Protein AF-V5GFN3-F1 (afdb_monomer_lite)

Radius of gyration: 16.75 Å; chains: 1; bounding box: 35×50×42 Å

pLDDT: mean 78.91, std 22.47, range [35.97, 98.25]

Foldseek 3Di:
DDDDDDDPDPPDPDDDFDDDDDDDPDPDPLGQDPDADDLVVLLVLLVVQLVVVVVDPDPPDDRDPSLVVLQSLLQDLVSVLSNVVSLVPRQDPPRPCSVVSVCVSPVSGPDHDPVSVVVSCVVVVVD

Sequence (127 aa):
DTYVPQAPTNHNIISSVIQQPVSPDSTQYSFRVSKAPDPSYVDRLVLDTLDVIATLVDNEQEPPSSMVLLHNIADYEEGWIQVVNSLISVIPLQDPLGPSVITLLLDDCPLPSKESVIKVVDMLNLS

Organism: Anoplophora glabripennis (NCBI:txid217634)

Structure (mmCIF, N/CA/C/O backbone):
data_AF-V5GFN3-F1
#
_entry.id   AF-V5GFN3-F1
#
loop_
_atom_site.group_PDB
_atom_site.id
_atom_site.type_symbol
_atom_site.label_atom_id
_atom_site.label_alt_id
_atom_site.label_comp_id
_atom_site.label_asym_id
_atom_site.label_entity_id
_atom_site.label_seq_id
_atom_site.pdbx_PDB_ins_code
_atom_site.Cartn_x
_atom_site.Cartn_y
_atom_site.Cartn_z
_atom_site.occupancy
_atom_site.B_iso_or_equiv
_atom_site.auth_seq_id
_atom_site.auth_comp_id
_atom_site.auth_asym_id
_atom_site.auth_atom_id
_atom_site.pdbx_PDB_model_num
ATOM 1 N N . ASP A 1 1 ? 10.698 36.316 -25.640 1.00 38.50 1 ASP A N 1
ATOM 2 C CA . ASP A 1 1 ? 9.785 35.172 -25.816 1.00 38.50 1 ASP A CA 1
ATOM 3 C C . ASP A 1 1 ? 9.696 34.370 -24.532 1.00 38.50 1 ASP A C 1
ATOM 5 O O . ASP A 1 1 ? 10.637 33.669 -24.184 1.00 38.50 1 ASP A O 1
ATOM 9 N N . THR A 1 2 ? 8.614 34.545 -23.774 1.00 40.97 2 THR A N 1
ATOM 10 C CA . THR A 1 2 ? 8.383 33.807 -22.525 1.00 40.97 2 THR A CA 1
ATOM 11 C C . THR A 1 2 ? 7.567 32.563 -22.851 1.00 40.97 2 THR A C 1
ATOM 13 O O . THR A 1 2 ? 6.423 32.671 -23.288 1.00 40.97 2 THR A O 1
ATOM 16 N N . TYR A 1 3 ? 8.169 31.388 -22.675 1.00 44.59 3 TYR A N 1
ATOM 17 C CA . TYR A 1 3 ? 7.500 30.101 -22.837 1.00 44.59 3 TYR A CA 1
ATOM 18 C C . TYR A 1 3 ? 6.454 29.922 -21.727 1.00 44.59 3 TYR A C 1
ATOM 20 O O . TYR A 1 3 ? 6.795 29.912 -20.547 1.00 44.59 3 TYR A O 1
ATOM 28 N N . VAL A 1 4 ? 5.181 29.804 -22.109 1.00 49.12 4 VAL A N 1
ATOM 29 C CA . VAL A 1 4 ? 4.076 29.449 -21.208 1.00 49.12 4 VAL A CA 1
ATOM 30 C C . VAL A 1 4 ? 3.810 27.954 -21.397 1.00 49.12 4 VAL A C 1
ATOM 32 O O . VAL A 1 4 ? 3.367 27.573 -22.483 1.00 49.12 4 VAL A O 1
ATOM 35 N N . PRO A 1 5 ? 4.068 27.086 -20.402 1.00 44.31 5 PRO A N 1
ATOM 36 C CA . PRO A 1 5 ? 3.736 25.674 -20.524 1.00 44.31 5 PRO A CA 1
ATOM 37 C C . PRO A 1 5 ? 2.212 25.515 -20.573 1.00 44.31 5 PRO A C 1
ATOM 39 O O . PRO A 1 5 ? 1.506 25.902 -19.642 1.00 44.31 5 PRO A O 1
ATOM 42 N N . GLN A 1 6 ? 1.693 24.963 -21.668 1.00 40.03 6 GLN A N 1
ATOM 43 C CA . GLN A 1 6 ? 0.290 24.567 -21.754 1.00 40.03 6 GLN A CA 1
ATOM 44 C C . GLN A 1 6 ? 0.088 23.266 -20.971 1.00 40.03 6 GLN A C 1
ATOM 46 O O . GLN A 1 6 ? 0.754 22.266 -21.234 1.00 40.03 6 GLN A O 1
ATOM 51 N N . ALA A 1 7 ? -0.830 23.286 -20.003 1.00 40.28 7 ALA A N 1
ATOM 52 C CA . ALA A 1 7 ? -1.218 22.100 -19.250 1.00 40.28 7 ALA A CA 1
ATOM 53 C C . ALA A 1 7 ? -1.958 21.095 -20.160 1.00 40.28 7 ALA A C 1
ATOM 55 O O . ALA A 1 7 ? -2.805 21.516 -20.957 1.00 40.28 7 ALA A O 1
ATOM 56 N N . PRO A 1 8 ? -1.699 19.780 -20.038 1.00 38.44 8 PRO A N 1
ATOM 57 C CA . PRO A 1 8 ? -2.486 18.771 -20.729 1.00 38.44 8 PRO A CA 1
ATOM 58 C C . PRO A 1 8 ? -3.913 18.758 -20.168 1.00 38.44 8 PRO A C 1
ATOM 60 O O . PRO A 1 8 ? -4.160 18.519 -18.986 1.00 38.44 8 PRO A O 1
ATOM 63 N N . THR A 1 9 ? -4.863 19.049 -21.047 1.00 44.59 9 THR A N 1
ATOM 64 C CA . THR A 1 9 ? -6.305 19.069 -20.812 1.00 44.59 9 THR A CA 1
ATOM 65 C C . THR A 1 9 ? -6.845 17.645 -20.701 1.00 44.59 9 THR A C 1
ATOM 67 O O . THR A 1 9 ? -7.412 17.106 -21.644 1.00 44.59 9 THR A O 1
ATOM 70 N N . ASN A 1 10 ? -6.724 17.036 -19.522 1.00 38.47 10 ASN A N 1
ATOM 71 C CA . ASN A 1 10 ? -7.581 15.911 -19.154 1.00 38.47 10 ASN A CA 1
ATOM 72 C C . ASN A 1 10 ? -8.778 16.441 -18.360 1.00 38.47 10 ASN A C 1
ATOM 74 O O . ASN A 1 10 ? -8.746 16.608 -17.140 1.00 38.47 10 ASN A O 1
ATOM 78 N N . HIS A 1 11 ? -9.846 16.745 -19.100 1.00 44.38 11 HIS A N 1
ATOM 79 C CA . HIS A 1 11 ? -11.178 17.002 -18.567 1.00 44.38 11 HIS A CA 1
ATOM 80 C C . HIS A 1 11 ? -11.650 15.769 -17.793 1.00 44.38 11 HIS A C 1
ATOM 82 O O . HIS A 1 11 ? -12.114 14.832 -18.422 1.00 44.38 11 HIS A O 1
ATOM 88 N N . ASN A 1 12 ? -11.460 15.755 -16.467 1.00 40.19 12 ASN A N 1
ATOM 89 C CA . ASN A 1 12 ? -12.275 15.025 -15.474 1.00 40.19 12 ASN A CA 1
ATOM 90 C C . ASN A 1 12 ? -11.820 15.249 -14.010 1.00 40.19 12 ASN A C 1
ATOM 92 O O . ASN A 1 12 ? -12.486 14.780 -13.095 1.00 40.19 12 ASN A O 1
ATOM 96 N N . ILE A 1 13 ? -10.735 15.995 -13.751 1.00 46.50 13 ILE A N 1
ATOM 97 C CA . ILE A 1 13 ? -10.154 16.161 -12.404 1.00 46.50 13 ILE A CA 1
ATOM 98 C C . ILE A 1 13 ? -10.038 17.661 -12.062 1.00 46.50 13 ILE A C 1
ATOM 100 O O . ILE A 1 13 ? -8.951 18.220 -12.133 1.00 46.50 13 ILE A O 1
ATOM 104 N N . ILE A 1 14 ? -11.127 18.385 -11.768 1.00 43.66 14 ILE A N 1
ATOM 105 C CA . ILE A 1 14 ? -11.004 19.801 -11.320 1.00 43.66 14 ILE A CA 1
ATOM 106 C C . ILE A 1 14 ? -11.806 20.116 -10.044 1.00 43.66 14 ILE A C 1
ATOM 108 O O . ILE A 1 14 ? -11.615 21.161 -9.433 1.00 43.66 14 ILE A O 1
ATOM 112 N N . SER A 1 15 ? -12.650 19.221 -9.532 1.00 39.34 15 SER A N 1
ATOM 113 C CA . SER A 1 15 ? -13.625 19.647 -8.516 1.00 39.34 15 SER A CA 1
ATOM 114 C C . SER A 1 15 ? -13.135 19.743 -7.058 1.00 39.34 15 SER A C 1
ATOM 116 O O . SER A 1 15 ? -13.954 20.083 -6.210 1.00 39.34 15 SER A O 1
ATOM 118 N N . SER A 1 16 ? -11.858 19.508 -6.715 1.00 40.75 16 SER A N 1
ATOM 119 C CA . SER A 1 16 ? -11.414 19.642 -5.305 1.00 40.75 16 SER A CA 1
ATOM 120 C C . SER A 1 16 ? -9.950 20.044 -5.064 1.00 40.75 16 SER A C 1
ATOM 122 O O . SER A 1 16 ? -9.405 19.753 -4.003 1.00 40.75 16 SER A O 1
ATOM 124 N N . VAL A 1 17 ? -9.294 20.722 -6.009 1.00 44.41 17 VAL A N 1
ATOM 125 C CA . VAL A 1 17 ? -7.902 21.183 -5.842 1.00 44.41 17 VAL A CA 1
ATOM 126 C C . VAL A 1 17 ? -7.891 22.588 -5.231 1.00 44.41 17 VAL A C 1
ATOM 1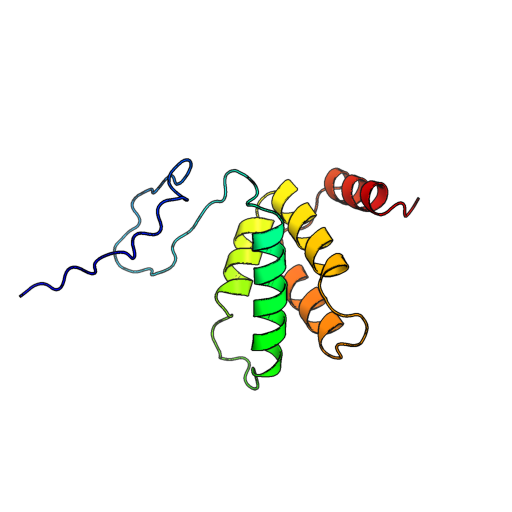28 O O . VAL A 1 17 ? -8.275 23.548 -5.894 1.00 44.41 17 VAL A O 1
ATOM 131 N N . ILE A 1 18 ? -7.439 22.735 -3.982 1.00 43.59 18 ILE A N 1
ATOM 132 C CA . ILE A 1 18 ? -7.150 24.054 -3.396 1.00 43.59 18 ILE A CA 1
ATOM 133 C C . ILE A 1 18 ? -5.653 24.331 -3.568 1.00 43.59 18 ILE A C 1
ATOM 135 O O . ILE A 1 18 ? -4.827 23.785 -2.843 1.00 43.59 18 ILE A O 1
ATOM 139 N N . GLN A 1 19 ? -5.304 25.176 -4.541 1.00 39.56 19 GLN A N 1
ATOM 140 C CA . GLN A 1 19 ? -3.958 25.739 -4.688 1.00 39.56 19 GLN A CA 1
ATOM 141 C C . GLN A 1 19 ? -3.813 26.949 -3.757 1.00 39.56 19 GLN A C 1
ATOM 143 O O . GLN A 1 19 ? -4.534 27.935 -3.907 1.00 39.56 19 GLN A O 1
ATOM 148 N N . GLN A 1 20 ? -2.878 26.896 -2.809 1.00 38.97 20 GLN A N 1
ATOM 149 C CA . GLN A 1 20 ? -2.370 28.094 -2.131 1.00 38.97 20 GLN A CA 1
ATOM 150 C C . GLN A 1 20 ? -1.017 28.494 -2.743 1.00 38.97 20 GLN A C 1
ATOM 152 O O . GLN A 1 20 ? -0.262 27.612 -3.154 1.00 38.97 20 GLN A O 1
ATOM 157 N N . PRO A 1 21 ? -0.697 29.799 -2.840 1.00 35.97 21 PRO A N 1
ATOM 158 C CA . PRO A 1 21 ? 0.532 30.252 -3.482 1.00 35.97 21 PRO A CA 1
ATOM 159 C C . PRO A 1 21 ? 1.742 29.984 -2.577 1.00 35.97 21 PRO A C 1
ATOM 161 O O . PRO A 1 21 ? 1.793 30.476 -1.451 1.00 35.97 21 PRO A O 1
ATOM 164 N N . VAL A 1 22 ? 2.726 29.235 -3.080 1.00 47.38 22 VAL A N 1
ATOM 165 C CA . VAL A 1 22 ? 4.035 29.043 -2.436 1.00 47.38 22 VAL A CA 1
ATOM 166 C C . VAL A 1 22 ? 5.137 29.748 -3.232 1.00 47.38 22 VAL A C 1
ATOM 168 O O . VAL A 1 22 ? 5.071 29.853 -4.455 1.00 47.38 22 VAL A O 1
ATOM 171 N N . SER A 1 23 ? 6.102 30.293 -2.491 1.00 45.09 23 SER A N 1
ATOM 172 C CA . SER A 1 23 ? 7.265 31.079 -2.925 1.00 45.09 23 SER A CA 1
ATOM 173 C C . SER A 1 23 ? 8.079 30.444 -4.072 1.00 45.09 23 SER A C 1
ATOM 175 O O . SER A 1 23 ? 8.060 29.227 -4.231 1.00 45.09 23 SER A O 1
ATOM 177 N N . PRO A 1 24 ? 8.841 31.242 -4.851 1.00 47.94 24 PRO A N 1
ATOM 178 C CA . PRO A 1 24 ? 9.349 30.844 -6.171 1.00 47.94 24 PRO A CA 1
ATOM 179 C C . PRO A 1 24 ? 10.524 29.845 -6.203 1.00 47.94 24 PRO A C 1
ATOM 181 O O . PRO A 1 24 ? 11.093 29.675 -7.274 1.00 47.94 24 PRO A O 1
ATOM 184 N N . ASP A 1 25 ? 10.898 29.188 -5.099 1.00 41.59 25 ASP A N 1
ATOM 185 C CA . ASP A 1 25 ? 12.152 28.407 -5.040 1.00 41.59 25 ASP A CA 1
ATOM 186 C C . ASP A 1 25 ? 12.016 27.004 -4.421 1.00 41.59 25 ASP A C 1
ATOM 188 O O . ASP A 1 25 ? 12.921 26.475 -3.780 1.00 41.59 25 ASP A O 1
ATOM 192 N N . SER A 1 26 ? 10.854 26.368 -4.571 1.00 36.38 26 SER A N 1
ATOM 193 C CA . SER A 1 26 ? 10.676 24.967 -4.172 1.00 36.38 26 SER A CA 1
ATOM 194 C C . SER A 1 26 ? 9.678 24.289 -5.101 1.00 36.38 26 SER A C 1
ATOM 196 O O . SER A 1 26 ? 8.482 24.554 -5.039 1.00 36.38 26 SER A O 1
ATOM 198 N N . THR A 1 27 ? 10.147 23.374 -5.948 1.00 37.03 27 THR A N 1
ATOM 199 C CA . THR A 1 27 ? 9.315 22.556 -6.856 1.00 37.03 27 THR A CA 1
ATOM 200 C C . THR A 1 27 ? 8.438 21.530 -6.115 1.00 37.03 27 THR A C 1
ATOM 202 O O . THR A 1 27 ? 7.869 20.627 -6.723 1.00 37.03 27 THR A O 1
ATOM 205 N N . GLN A 1 28 ? 8.305 21.652 -4.793 1.00 36.41 28 GLN A N 1
ATOM 206 C CA . GLN A 1 28 ? 7.530 20.749 -3.960 1.00 36.41 28 GLN A CA 1
ATOM 207 C C . GLN A 1 28 ? 6.086 21.253 -3.890 1.00 36.41 28 GLN A C 1
ATOM 209 O O . GLN A 1 28 ? 5.686 22.006 -3.000 1.00 36.41 28 GLN A O 1
ATOM 214 N N . TYR A 1 29 ? 5.291 20.859 -4.881 1.00 40.75 29 TYR A N 1
ATOM 215 C CA . TYR A 1 29 ? 3.846 21.010 -4.811 1.00 40.75 29 TYR A CA 1
ATOM 216 C C . TYR A 1 29 ? 3.333 20.148 -3.649 1.00 40.75 29 TYR A C 1
ATOM 218 O O . TYR A 1 29 ? 3.206 18.932 -3.773 1.00 40.75 29 TYR A O 1
ATOM 226 N N . SER A 1 30 ? 3.058 20.767 -2.500 1.00 44.06 30 SER A N 1
ATOM 227 C CA . SER A 1 30 ? 2.365 20.093 -1.400 1.00 44.06 30 SER A CA 1
ATOM 228 C C . SER A 1 30 ? 0.894 19.924 -1.784 1.00 44.06 30 SER A C 1
ATOM 230 O O . SER A 1 30 ? 0.042 20.781 -1.551 1.00 44.06 30 SER A O 1
ATOM 232 N N . PHE A 1 31 ? 0.589 18.815 -2.449 1.00 53.84 31 PHE A N 1
ATOM 233 C CA . PHE A 1 31 ? -0.781 18.435 -2.761 1.00 53.84 31 PHE A CA 1
ATOM 234 C C . PHE A 1 31 ? -1.414 17.827 -1.512 1.00 53.84 31 PHE A C 1
ATOM 236 O O . PHE A 1 31 ? -1.282 16.636 -1.254 1.00 53.84 31 PHE A O 1
ATOM 243 N N . ARG A 1 32 ? -2.120 18.637 -0.718 1.00 55.47 32 ARG A N 1
ATOM 244 C CA . ARG A 1 32 ? -2.923 18.097 0.384 1.00 55.47 32 ARG A CA 1
ATOM 245 C C . ARG A 1 32 ? -4.199 17.473 -0.164 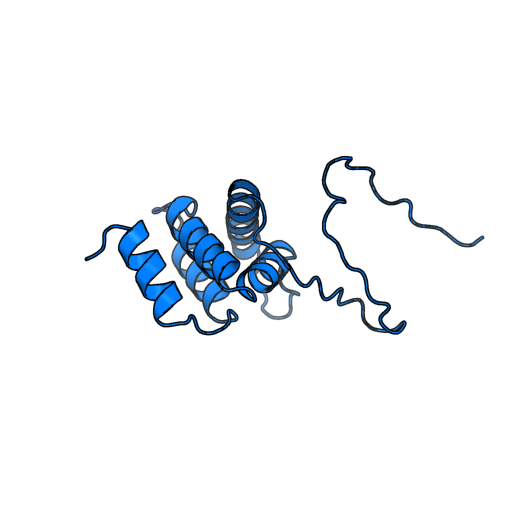1.00 55.47 32 ARG A C 1
ATOM 247 O O . ARG A 1 32 ? -5.135 18.175 -0.551 1.00 55.47 32 ARG A O 1
ATOM 254 N N . VAL A 1 33 ? -4.237 16.147 -0.187 1.00 59.47 33 VAL A N 1
ATOM 255 C CA . VAL A 1 33 ? -5.419 15.376 -0.568 1.00 59.47 33 VAL A CA 1
ATOM 256 C C . VAL A 1 33 ? -6.481 15.554 0.522 1.00 59.47 33 VAL A C 1
ATOM 258 O O . VAL A 1 33 ? -6.347 15.058 1.633 1.00 59.47 33 VAL A O 1
ATOM 261 N N . SER A 1 34 ? -7.543 16.310 0.229 1.00 61.97 34 SER A N 1
ATOM 262 C CA . SER A 1 34 ? -8.638 16.562 1.190 1.00 61.97 34 SER A CA 1
ATOM 263 C C . SER A 1 34 ? -9.688 15.442 1.217 1.00 61.97 34 SER A C 1
ATOM 265 O O . SER A 1 34 ? -10.603 15.463 2.037 1.00 61.97 34 SER A O 1
ATOM 267 N N . LYS A 1 35 ? -9.596 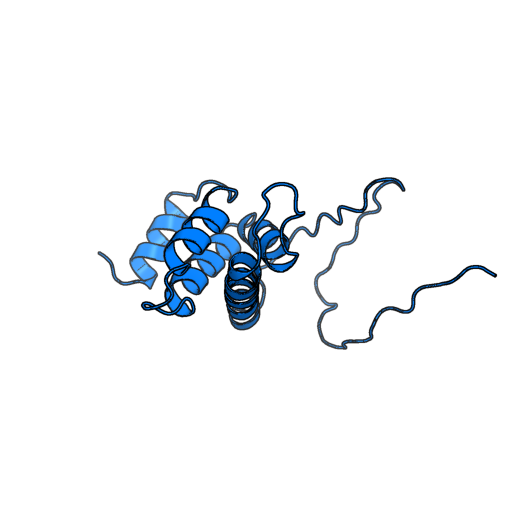14.502 0.269 1.00 72.50 35 LYS A N 1
ATOM 268 C CA . LYS A 1 35 ? -10.493 13.360 0.092 1.00 72.50 35 LYS A CA 1
ATOM 269 C C . LYS A 1 35 ? -9.748 12.252 -0.642 1.00 72.50 35 LYS A C 1
ATOM 271 O O . LYS A 1 35 ? -9.101 12.542 -1.645 1.00 72.50 35 LYS A O 1
ATOM 276 N N . ALA A 1 36 ? -9.890 11.014 -0.178 1.00 74.06 36 ALA A N 1
ATOM 277 C CA . ALA A 1 36 ? -9.240 9.869 -0.800 1.00 74.06 36 ALA A CA 1
ATOM 278 C C . ALA A 1 36 ? -9.616 9.747 -2.302 1.00 74.06 36 ALA A C 1
ATOM 280 O O . ALA A 1 36 ? -10.784 9.965 -2.658 1.00 74.06 36 ALA A O 1
ATOM 281 N N . PRO A 1 37 ? -8.634 9.495 -3.190 1.00 89.31 37 PRO A N 1
ATOM 282 C CA . PRO A 1 37 ? -8.850 9.399 -4.633 1.00 89.31 37 PRO A CA 1
ATOM 283 C C . PRO A 1 37 ? -9.573 8.097 -5.011 1.00 89.31 37 PRO A C 1
ATOM 285 O O . PRO A 1 37 ? -9.893 7.273 -4.159 1.00 89.31 37 PRO A O 1
ATOM 288 N N . ASP A 1 38 ? -9.831 7.890 -6.303 1.00 93.94 38 ASP A N 1
ATOM 289 C CA . ASP A 1 38 ? -10.417 6.634 -6.783 1.00 93.94 38 ASP A CA 1
ATOM 290 C C . ASP A 1 38 ? -9.527 5.416 -6.426 1.00 93.94 38 ASP A C 1
ATOM 292 O O . ASP A 1 38 ? -8.312 5.486 -6.630 1.00 93.94 38 ASP A O 1
ATOM 296 N N . PRO A 1 39 ? -10.082 4.299 -5.912 1.00 94.50 39 PRO A N 1
ATOM 297 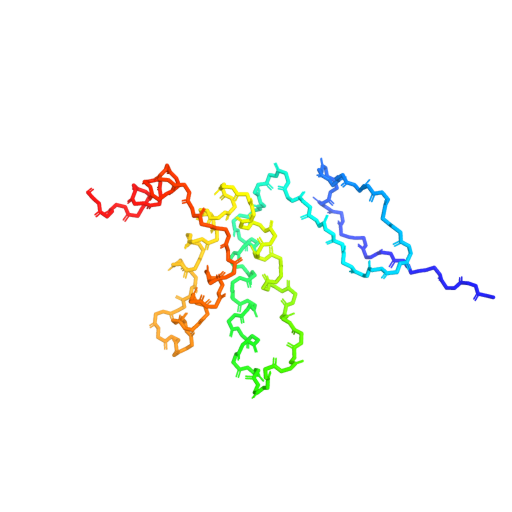C CA . PRO A 1 39 ? -9.314 3.095 -5.572 1.00 94.50 39 PRO A CA 1
ATOM 298 C C . PRO A 1 39 ? -8.431 2.570 -6.702 1.00 94.50 39 PRO A C 1
ATOM 300 O O . PRO A 1 39 ? -7.252 2.315 -6.472 1.00 94.50 39 PRO A O 1
ATOM 303 N N . SER A 1 40 ? -8.943 2.530 -7.935 1.00 96.56 40 SER A N 1
ATOM 304 C CA . SER A 1 40 ? -8.181 2.025 -9.083 1.00 96.56 40 SER A CA 1
ATOM 305 C C . SER A 1 40 ? -6.976 2.903 -9.432 1.00 96.56 40 SER A C 1
ATOM 307 O O . SER A 1 40 ? -5.999 2.441 -10.024 1.00 96.56 40 SER A O 1
ATOM 309 N N . TYR A 1 41 ? -7.022 4.183 -9.052 1.00 96.31 41 TYR A N 1
ATOM 310 C CA . TYR A 1 41 ? -5.886 5.078 -9.208 1.00 96.31 41 TYR A CA 1
ATOM 311 C C . TYR A 1 41 ? -4.768 4.732 -8.223 1.00 96.31 41 TYR A C 1
ATOM 313 O O . TYR A 1 41 ? -3.607 4.708 -8.621 1.00 96.31 41 TYR A O 1
ATOM 321 N N . VAL A 1 42 ? -5.109 4.427 -6.968 1.00 97.38 42 VAL A N 1
ATOM 322 C CA . VAL A 1 42 ? -4.130 4.010 -5.948 1.00 97.38 42 VAL A CA 1
ATOM 323 C C . VAL A 1 42 ? -3.504 2.671 -6.320 1.00 97.38 42 VAL A C 1
ATOM 325 O O . VAL A 1 42 ? -2.283 2.554 -6.291 1.00 97.38 42 VAL A O 1
ATOM 328 N N . ASP A 1 43 ? -4.317 1.728 -6.795 1.00 98.25 43 ASP A N 1
ATOM 329 C CA . ASP A 1 43 ? -3.870 0.442 -7.344 1.00 98.25 43 ASP A CA 1
ATOM 330 C C . ASP A 1 43 ? -2.810 0.609 -8.428 1.00 98.25 43 ASP A C 1
ATOM 332 O O . ASP A 1 43 ? -1.753 -0.023 -8.391 1.00 98.25 43 ASP A O 1
ATOM 336 N N . ARG A 1 44 ? -3.054 1.520 -9.373 1.00 98.00 44 ARG A N 1
ATOM 337 C CA . ARG A 1 44 ? -2.080 1.809 -10.422 1.00 98.00 44 ARG A CA 1
ATOM 338 C C . ARG A 1 44 ? -0.801 2.429 -9.868 1.00 98.00 44 ARG A C 1
ATOM 340 O O . ARG A 1 44 ? 0.270 2.054 -10.320 1.00 98.00 44 ARG A O 1
ATOM 347 N N . LEU A 1 45 ? -0.889 3.338 -8.896 1.00 97.56 45 LEU A N 1
ATOM 348 C CA . LEU A 1 45 ? 0.305 3.925 -8.283 1.00 97.56 45 LEU A CA 1
ATOM 349 C C . LEU A 1 45 ? 1.166 2.864 -7.586 1.00 97.56 45 LEU A C 1
ATOM 351 O O . LEU A 1 45 ? 2.383 2.909 -7.727 1.00 97.56 45 LEU A O 1
ATOM 355 N N . VAL A 1 46 ? 0.556 1.902 -6.884 1.00 97.25 46 VAL A N 1
ATOM 356 C CA . VAL A 1 46 ? 1.280 0.794 -6.234 1.00 97.25 46 VAL A CA 1
ATOM 357 C C . VAL A 1 46 ? 2.023 -0.055 -7.266 1.00 97.25 46 VAL A C 1
ATOM 359 O O . VAL A 1 46 ? 3.210 -0.329 -7.089 1.00 97.25 46 VAL A O 1
ATOM 362 N N . LEU A 1 47 ? 1.355 -0.432 -8.360 1.00 97.31 47 LEU A N 1
ATOM 363 C CA . LEU A 1 47 ? 1.977 -1.196 -9.447 1.00 97.31 47 LEU A CA 1
ATOM 364 C C . LEU A 1 47 ? 3.086 -0.397 -10.149 1.00 97.31 47 LEU A C 1
ATOM 366 O O . LEU A 1 47 ? 4.174 -0.923 -10.355 1.00 97.31 47 LEU A O 1
ATOM 370 N N . ASP A 1 48 ? 2.853 0.889 -10.427 1.00 95.69 48 ASP A N 1
ATOM 371 C CA . ASP A 1 48 ? 3.854 1.784 -11.018 1.00 95.69 48 ASP A CA 1
ATOM 372 C C . ASP A 1 48 ? 5.097 1.889 -10.106 1.00 95.69 48 ASP A C 1
ATOM 374 O O . ASP A 1 48 ? 6.230 1.935 -10.581 1.00 95.69 48 ASP A O 1
ATOM 378 N N . THR A 1 49 ? 4.915 1.941 -8.781 1.00 94.94 49 THR A N 1
ATOM 379 C CA . THR A 1 49 ? 6.027 1.924 -7.818 1.00 94.94 49 THR A CA 1
ATOM 380 C C . THR A 1 49 ? 6.776 0.586 -7.835 1.00 94.94 49 THR A C 1
ATOM 382 O O . THR A 1 49 ? 8.008 0.595 -7.849 1.00 94.94 49 THR A O 1
ATOM 385 N N . LEU A 1 50 ? 6.065 -0.545 -7.886 1.00 95.12 50 LEU A N 1
ATOM 386 C CA . LEU A 1 50 ? 6.662 -1.883 -7.964 1.00 95.12 50 LEU A CA 1
ATOM 387 C C . LEU A 1 50 ? 7.539 -2.059 -9.212 1.00 95.12 50 LEU A C 1
ATOM 389 O O . LEU A 1 50 ? 8.687 -2.493 -9.096 1.00 95.12 50 LEU A O 1
ATOM 393 N N . ASP A 1 51 ? 7.040 -1.634 -10.372 1.00 92.75 51 ASP A N 1
ATOM 394 C CA . ASP A 1 51 ? 7.761 -1.719 -11.645 1.00 92.75 51 ASP A CA 1
ATOM 395 C C . ASP A 1 51 ? 9.037 -0.864 -11.647 1.00 92.75 51 ASP A C 1
ATOM 397 O O . ASP A 1 51 ? 10.078 -1.284 -12.159 1.00 92.75 51 ASP A O 1
ATOM 401 N N . VAL A 1 52 ? 8.984 0.340 -11.068 1.00 89.81 52 VAL A N 1
ATOM 402 C CA . VAL A 1 52 ? 10.133 1.257 -11.071 1.00 89.81 52 VAL A CA 1
ATOM 403 C C . VAL A 1 52 ? 11.203 0.818 -10.079 1.00 89.81 52 VAL A C 1
ATOM 405 O O . VAL A 1 52 ? 12.383 0.841 -10.431 1.00 89.81 52 VAL A O 1
ATOM 408 N N . ILE A 1 53 ? 10.831 0.370 -8.876 1.00 84.56 53 ILE A N 1
ATOM 409 C CA . ILE A 1 53 ? 11.799 -0.064 -7.852 1.00 84.56 53 ILE A CA 1
ATOM 410 C C . ILE A 1 53 ? 12.665 -1.222 -8.352 1.00 84.56 53 ILE A C 1
ATOM 412 O O . ILE A 1 53 ? 13.854 -1.259 -8.047 1.00 84.56 53 ILE A O 1
ATOM 416 N N . ALA A 1 54 ? 12.128 -2.100 -9.204 1.00 76.75 54 ALA A N 1
ATOM 417 C CA . ALA A 1 54 ? 12.900 -3.162 -9.853 1.00 76.75 54 ALA A CA 1
ATOM 418 C C . ALA A 1 54 ? 14.101 -2.655 -10.675 1.00 76.75 54 ALA A C 1
ATOM 420 O O . ALA A 1 54 ? 15.020 -3.419 -10.975 1.00 76.75 54 ALA A O 1
ATOM 421 N N . THR A 1 55 ? 14.096 -1.376 -11.050 1.00 78.56 55 THR A N 1
ATOM 422 C CA . THR A 1 55 ? 15.124 -0.736 -11.878 1.00 78.56 55 THR A CA 1
ATOM 423 C C . THR A 1 55 ? 16.054 0.194 -11.095 1.00 78.56 55 THR A C 1
ATOM 425 O O . THR A 1 55 ? 17.062 0.646 -11.644 1.00 78.56 55 THR A O 1
ATOM 428 N N . LEU A 1 56 ? 15.757 0.465 -9.818 1.00 74.06 56 LEU A N 1
ATOM 429 C CA . LEU A 1 56 ? 16.559 1.346 -8.972 1.00 74.06 56 LEU A CA 1
ATOM 430 C C . LEU A 1 56 ? 17.762 0.573 -8.415 1.00 74.06 56 LEU A C 1
ATOM 432 O O . LEU A 1 56 ? 17.622 -0.336 -7.602 1.00 74.06 56 LEU A O 1
ATOM 436 N N . VAL A 1 57 ? 18.962 0.925 -8.883 1.00 66.06 57 VAL A N 1
ATOM 437 C CA . VAL A 1 57 ? 20.235 0.299 -8.469 1.00 66.06 57 VAL A CA 1
ATOM 438 C C . VAL A 1 57 ? 21.004 1.178 -7.469 1.00 66.06 57 VAL A C 1
ATOM 440 O O . VAL A 1 57 ? 21.896 0.685 -6.783 1.00 66.06 57 VAL A O 1
ATOM 443 N N . ASP A 1 58 ? 20.662 2.469 -7.374 1.00 71.38 58 ASP A N 1
ATOM 444 C CA . ASP A 1 58 ? 21.374 3.469 -6.571 1.00 71.38 58 ASP A CA 1
ATOM 445 C C . ASP A 1 58 ? 20.414 4.244 -5.654 1.00 71.38 58 ASP A C 1
ATOM 447 O O . ASP A 1 58 ? 19.324 4.632 -6.074 1.00 71.38 58 ASP A O 1
ATOM 451 N N . ASN A 1 59 ? 20.841 4.484 -4.413 1.00 66.44 59 ASN A N 1
ATOM 452 C CA . ASN A 1 59 ? 20.050 5.120 -3.356 1.00 66.44 59 ASN A CA 1
ATOM 453 C C . ASN A 1 59 ? 20.049 6.657 -3.443 1.00 66.44 59 ASN A C 1
ATOM 455 O O . ASN A 1 59 ? 19.309 7.302 -2.707 1.00 66.44 59 ASN A O 1
ATOM 459 N N . GLU A 1 60 ? 20.868 7.253 -4.314 1.00 72.69 60 G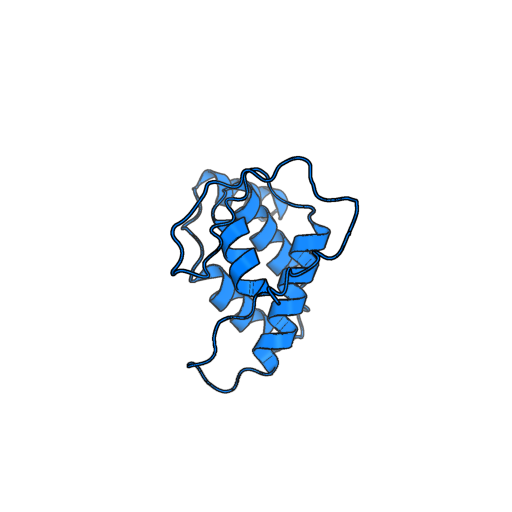LU A N 1
ATOM 460 C CA . GLU A 1 60 ? 20.895 8.711 -4.535 1.00 72.69 60 GLU A CA 1
ATOM 461 C C . GLU A 1 60 ? 19.832 9.184 -5.547 1.00 72.69 60 GLU A C 1
ATOM 463 O O . GLU A 1 60 ? 19.742 10.375 -5.852 1.00 72.69 60 GLU A O 1
ATOM 468 N N . GLN A 1 61 ? 19.031 8.267 -6.099 1.00 78.19 61 GLN A N 1
ATOM 469 C CA . GLN A 1 61 ? 17.956 8.612 -7.027 1.00 78.19 61 GLN A CA 1
ATOM 470 C C . GLN A 1 61 ? 16.745 9.181 -6.282 1.00 78.19 61 GLN A C 1
ATOM 472 O O . GLN A 1 61 ? 16.342 8.686 -5.232 1.00 78.19 61 GLN A O 1
ATOM 477 N N . GLU A 1 62 ? 16.148 10.225 -6.856 1.00 83.06 62 GLU A N 1
ATOM 478 C CA . GLU A 1 62 ? 14.898 10.800 -6.358 1.00 83.06 62 GLU A CA 1
ATOM 479 C C . GLU A 1 62 ? 13.777 9.743 -6.388 1.00 83.06 62 GLU A C 1
ATOM 481 O O . GLU A 1 62 ? 13.675 8.999 -7.374 1.00 83.06 62 GLU A O 1
ATOM 486 N N . PRO A 1 63 ? 12.935 9.645 -5.336 1.00 87.75 63 PRO A N 1
ATOM 487 C CA . PRO A 1 63 ? 11.845 8.677 -5.304 1.00 87.75 63 PRO A CA 1
ATOM 488 C C . PRO A 1 63 ? 10.918 8.827 -6.518 1.00 87.75 63 PRO A C 1
ATOM 490 O O . PRO A 1 63 ? 10.646 9.946 -6.971 1.00 87.75 63 PRO A O 1
ATOM 493 N N . PRO A 1 64 ? 10.374 7.715 -7.044 1.00 90.19 64 PRO A N 1
ATOM 494 C CA . PRO A 1 64 ? 9.461 7.780 -8.171 1.00 90.19 64 PRO A CA 1
ATOM 495 C C . PRO A 1 64 ? 8.215 8.588 -7.805 1.00 90.19 64 PRO A C 1
ATOM 497 O O . PRO A 1 64 ? 7.705 8.517 -6.687 1.00 90.19 64 PRO A O 1
ATOM 500 N N . SER A 1 65 ? 7.665 9.329 -8.771 1.00 92.69 65 SER A N 1
ATOM 501 C CA . SER A 1 65 ? 6.493 10.178 -8.522 1.00 92.69 65 SER A CA 1
ATOM 502 C C . SER A 1 65 ? 5.290 9.394 -7.988 1.00 92.69 65 SER A C 1
ATOM 504 O O . SER A 1 65 ? 4.493 9.948 -7.235 1.00 92.69 65 SER A O 1
ATOM 506 N N . SER A 1 66 ? 5.163 8.110 -8.345 1.00 95.06 66 SER A N 1
ATOM 507 C CA . SER A 1 66 ? 4.128 7.223 -7.805 1.00 95.06 66 SER A CA 1
ATOM 508 C C . SER A 1 66 ? 4.254 7.033 -6.293 1.00 95.06 66 SER A C 1
ATOM 510 O O . SER A 1 66 ? 3.254 7.164 -5.591 1.00 95.06 66 SER A O 1
ATOM 512 N N . MET A 1 67 ? 5.475 6.845 -5.785 1.00 93.81 67 MET A N 1
ATOM 513 C CA . MET A 1 67 ? 5.763 6.722 -4.352 1.00 93.81 67 MET A CA 1
ATOM 514 C C . MET A 1 67 ? 5.430 8.018 -3.608 1.00 93.81 67 MET A C 1
ATOM 516 O O . MET A 1 67 ? 4.679 7.992 -2.638 1.00 93.81 67 MET A O 1
ATOM 520 N N . VAL A 1 68 ? 5.882 9.165 -4.123 1.00 93.44 68 VAL A N 1
ATOM 521 C CA . VAL A 1 68 ? 5.584 10.478 -3.519 1.00 93.44 68 VAL A CA 1
ATOM 522 C C . VAL A 1 68 ? 4.073 10.734 -3.449 1.00 93.44 68 VAL A C 1
ATOM 524 O O . VAL A 1 68 ? 3.560 11.260 -2.462 1.00 93.44 68 VAL A O 1
ATOM 527 N N . LEU A 1 69 ? 3.325 10.358 -4.490 1.00 94.75 69 LEU A N 1
ATOM 528 C CA . LEU A 1 69 ? 1.868 10.497 -4.501 1.00 94.75 69 LEU A CA 1
ATOM 529 C C . LEU A 1 69 ? 1.183 9.550 -3.512 1.00 94.75 69 LEU A C 1
ATOM 531 O O . LEU A 1 69 ? 0.231 9.974 -2.860 1.00 94.75 69 LEU A O 1
ATOM 535 N N . LEU A 1 70 ? 1.654 8.308 -3.383 1.00 95.75 70 LEU A N 1
ATOM 536 C CA . LEU A 1 70 ? 1.146 7.357 -2.390 1.00 95.75 70 LEU A CA 1
ATOM 537 C C . LEU A 1 70 ? 1.341 7.882 -0.967 1.00 95.75 70 LEU A C 1
ATOM 539 O O . LEU A 1 70 ? 0.398 7.836 -0.181 1.00 95.75 70 LEU A O 1
ATOM 543 N N . HIS A 1 71 ? 2.502 8.464 -0.662 1.00 94.56 71 HIS A N 1
ATOM 544 C CA . HIS A 1 71 ? 2.756 9.098 0.635 1.00 94.56 71 HIS A CA 1
ATOM 545 C C . HIS A 1 71 ? 1.818 10.279 0.897 1.00 94.56 71 HIS A C 1
ATOM 547 O O . HIS A 1 71 ? 1.164 10.320 1.935 1.00 94.56 71 HIS A O 1
ATOM 553 N N . ASN A 1 72 ? 1.630 11.171 -0.080 1.00 93.25 72 ASN A N 1
ATOM 554 C CA . ASN A 1 72 ? 0.676 12.283 0.047 1.00 93.25 72 ASN A CA 1
ATOM 555 C C . ASN A 1 72 ? -0.781 11.816 0.244 1.00 93.25 72 ASN A C 1
ATOM 557 O O . ASN A 1 72 ? -1.592 12.529 0.835 1.00 93.25 72 ASN A O 1
ATOM 561 N N . ILE A 1 73 ? -1.152 10.649 -0.294 1.00 94.12 73 ILE A N 1
ATOM 562 C CA . ILE A 1 73 ? -2.472 10.046 -0.066 1.00 94.12 73 ILE A CA 1
ATOM 563 C C . ILE A 1 73 ? -2.541 9.471 1.353 1.00 94.12 73 ILE A C 1
ATOM 565 O O . ILE A 1 73 ? -3.540 9.681 2.042 1.00 94.12 73 ILE A O 1
ATOM 569 N N . ALA A 1 74 ? -1.487 8.784 1.796 1.00 94.81 74 ALA A N 1
ATOM 570 C CA . ALA A 1 74 ? -1.388 8.174 3.118 1.00 94.81 74 ALA A CA 1
ATOM 571 C C . ALA A 1 74 ? -1.313 9.189 4.274 1.00 94.81 74 ALA A C 1
ATOM 573 O O . ALA A 1 74 ? -1.619 8.829 5.407 1.00 94.81 74 ALA A O 1
ATOM 574 N N . ASP A 1 75 ? -1.001 10.459 3.998 1.00 91.69 75 ASP A N 1
ATOM 575 C CA . ASP A 1 75 ? -1.091 11.565 4.967 1.00 91.69 75 ASP A CA 1
ATOM 576 C C . ASP A 1 75 ? -2.503 11.760 5.553 1.00 91.69 75 ASP A C 1
ATOM 578 O O . ASP A 1 75 ? -2.673 12.376 6.610 1.00 91.69 75 ASP A O 1
ATOM 582 N N . TYR A 1 76 ? -3.535 11.255 4.872 1.00 87.00 76 TYR A N 1
ATOM 583 C CA . TYR A 1 76 ? -4.911 11.246 5.352 1.00 87.00 76 TYR A CA 1
ATOM 584 C C . TYR A 1 76 ? -5.337 9.842 5.789 1.00 87.00 76 TYR A C 1
ATOM 586 O O . TYR A 1 76 ? -5.059 8.861 5.109 1.00 87.00 76 TYR A O 1
ATOM 594 N N . GLU A 1 77 ? -6.103 9.752 6.878 1.00 91.44 77 GLU A N 1
ATOM 595 C CA . GLU A 1 77 ? -6.495 8.486 7.511 1.00 91.44 77 GLU A CA 1
ATOM 596 C C . GLU A 1 77 ? -7.141 7.475 6.542 1.00 91.44 77 GLU A C 1
ATOM 598 O O . GLU A 1 77 ? -6.682 6.341 6.421 1.00 91.44 77 GLU A O 1
ATOM 603 N N . GLU A 1 78 ? -8.170 7.880 5.790 1.00 92.81 78 GLU A N 1
ATOM 604 C CA . GLU A 1 78 ? -8.809 6.978 4.815 1.00 92.81 78 GLU A CA 1
ATOM 605 C C . GLU A 1 78 ? -7.894 6.681 3.621 1.00 92.81 78 GLU A C 1
ATOM 607 O O . GLU A 1 78 ? -7.986 5.616 3.015 1.00 92.81 78 GLU A O 1
ATOM 612 N N . GLY A 1 79 ? -6.999 7.613 3.285 1.00 94.38 79 GLY A N 1
ATOM 613 C CA . GLY A 1 79 ? -6.003 7.406 2.242 1.00 94.38 79 GLY A CA 1
ATOM 614 C C . GLY A 1 79 ? -4.982 6.345 2.646 1.00 94.38 79 GLY A C 1
ATOM 615 O O . GLY A 1 79 ? -4.672 5.476 1.838 1.00 94.38 79 GLY A O 1
ATOM 616 N N . TRP A 1 80 ? -4.545 6.334 3.907 1.00 95.94 80 TRP A N 1
ATOM 617 C CA . TRP A 1 80 ? -3.687 5.282 4.452 1.00 95.94 80 TRP A CA 1
ATOM 618 C C . TRP A 1 80 ? -4.362 3.909 4.369 1.00 95.94 80 TRP A C 1
ATOM 620 O O . TRP A 1 80 ? -3.769 2.964 3.853 1.00 95.94 80 TRP A O 1
ATOM 630 N N . ILE A 1 81 ? -5.630 3.806 4.787 1.00 96.31 81 ILE A N 1
ATOM 631 C CA . ILE A 1 81 ? -6.412 2.559 4.689 1.00 96.31 81 ILE A CA 1
ATOM 632 C C . ILE A 1 81 ? -6.485 2.086 3.232 1.00 96.31 81 ILE A C 1
ATOM 634 O O . ILE A 1 81 ? -6.292 0.903 2.948 1.00 96.31 81 ILE A O 1
ATOM 638 N N . GLN A 1 82 ? -6.731 3.008 2.300 1.00 96.06 82 GLN A N 1
ATOM 639 C CA . GLN A 1 82 ? -6.805 2.714 0.872 1.00 96.06 82 GLN A CA 1
ATOM 640 C C . GLN A 1 82 ? -5.460 2.251 0.299 1.00 96.06 82 GLN A C 1
ATOM 642 O O . GLN A 1 82 ? -5.436 1.288 -0.465 1.00 96.06 82 GLN A O 1
ATOM 647 N N . VAL A 1 83 ? -4.347 2.882 0.688 1.00 96.88 83 VAL A N 1
ATOM 648 C CA . VAL A 1 83 ? -2.991 2.458 0.304 1.00 96.88 83 VAL A CA 1
ATOM 649 C C . VAL A 1 83 ? -2.702 1.055 0.835 1.00 96.88 83 VAL A C 1
ATOM 651 O O . VAL A 1 83 ? -2.296 0.194 0.061 1.00 96.88 83 VAL A O 1
ATOM 654 N N . VAL A 1 84 ? -2.987 0.775 2.109 1.00 97.12 84 VAL A N 1
ATOM 655 C CA . VAL A 1 84 ? -2.788 -0.560 2.703 1.00 97.12 84 VAL A CA 1
ATOM 656 C C . VAL A 1 84 ? -3.627 -1.621 1.995 1.00 97.12 84 VAL A C 1
ATOM 658 O O . VAL A 1 84 ? -3.113 -2.686 1.654 1.00 97.12 84 VAL A O 1
ATOM 661 N N . ASN A 1 85 ? -4.901 -1.335 1.719 1.00 96.88 85 ASN A N 1
ATOM 662 C CA . ASN A 1 85 ? -5.758 -2.251 0.971 1.00 96.88 85 ASN A CA 1
ATOM 663 C C . ASN A 1 85 ? -5.203 -2.542 -0.430 1.00 96.88 85 ASN A C 1
ATOM 665 O O . ASN A 1 85 ? -5.214 -3.687 -0.883 1.00 96.88 85 ASN A O 1
ATOM 669 N N . SER A 1 86 ? -4.712 -1.504 -1.104 1.00 98.00 86 SER A N 1
ATOM 670 C CA . SER A 1 86 ? -4.135 -1.602 -2.438 1.00 98.00 86 SER A CA 1
ATOM 671 C C . SER A 1 86 ? -2.867 -2.460 -2.441 1.00 98.00 86 SER A C 1
ATOM 673 O O . SER A 1 86 ? -2.791 -3.425 -3.199 1.00 98.00 86 SER A O 1
ATOM 675 N N . LEU A 1 87 ? -1.937 -2.216 -1.507 1.00 97.75 87 LEU A N 1
ATOM 676 C CA . LEU A 1 87 ? -0.723 -3.024 -1.319 1.00 97.75 87 LEU A CA 1
ATOM 677 C C . LEU A 1 87 ? -1.031 -4.525 -1.219 1.00 97.75 87 LEU A C 1
ATOM 679 O O . LEU A 1 87 ? -0.336 -5.338 -1.820 1.00 97.75 87 LEU A O 1
ATOM 683 N N . ILE A 1 88 ? -2.087 -4.891 -0.490 1.00 96.81 88 ILE A N 1
ATOM 684 C CA . ILE A 1 88 ? -2.514 -6.288 -0.316 1.00 96.81 88 ILE A CA 1
ATOM 685 C C . ILE A 1 88 ? -3.188 -6.834 -1.581 1.00 96.81 88 ILE A C 1
ATOM 687 O O . ILE A 1 88 ? -3.023 -8.007 -1.914 1.00 96.81 88 ILE A O 1
ATOM 691 N N . SER A 1 89 ? -3.973 -6.003 -2.264 1.00 96.50 89 SER A N 1
ATOM 692 C CA . SER A 1 89 ? -4.856 -6.440 -3.347 1.00 96.50 89 SER A CA 1
ATOM 693 C C . SER A 1 89 ? -4.144 -6.602 -4.687 1.00 96.50 89 SER A C 1
ATOM 695 O O . SER A 1 89 ? -4.513 -7.494 -5.452 1.00 96.50 89 SER A O 1
ATOM 697 N N . VAL A 1 90 ? -3.168 -5.740 -5.001 1.00 97.81 90 VAL A N 1
ATOM 698 C CA . VAL A 1 90 ? -2.603 -5.664 -6.361 1.00 97.81 90 VAL A CA 1
ATOM 699 C C . VAL A 1 90 ? -1.171 -6.156 -6.493 1.00 97.81 90 VAL A C 1
ATOM 701 O O . VAL A 1 90 ? -0.787 -6.544 -7.594 1.00 97.81 90 VAL A O 1
ATOM 704 N N . ILE A 1 91 ? -0.388 -6.196 -5.410 1.00 97.50 91 ILE A N 1
ATOM 705 C CA . ILE A 1 91 ? 0.975 -6.734 -5.473 1.00 97.50 91 ILE A CA 1
ATOM 706 C C . ILE A 1 91 ? 0.900 -8.253 -5.708 1.00 97.50 91 ILE A C 1
ATOM 708 O O . ILE A 1 91 ? 0.320 -8.974 -4.889 1.00 97.50 91 ILE A O 1
ATOM 712 N N . PRO A 1 92 ? 1.484 -8.785 -6.800 1.00 96.56 92 PRO A N 1
ATOM 713 C CA . PRO A 1 92 ? 1.448 -10.217 -7.064 1.00 96.56 92 PRO A CA 1
ATOM 714 C C . PRO A 1 92 ? 2.197 -11.004 -5.983 1.00 96.56 92 PRO A C 1
ATOM 716 O O . PRO A 1 92 ? 3.355 -10.727 -5.693 1.00 96.56 92 PRO A O 1
ATOM 719 N N . LEU A 1 93 ? 1.582 -12.065 -5.451 1.00 95.56 93 LEU A N 1
ATOM 720 C CA . LEU A 1 93 ? 2.184 -12.902 -4.395 1.00 95.56 93 LEU A CA 1
ATOM 721 C C . LEU A 1 93 ? 3.533 -13.539 -4.772 1.00 95.56 93 LEU A C 1
ATOM 723 O O . LEU A 1 93 ? 4.283 -13.945 -3.891 1.00 95.56 93 LEU A O 1
ATOM 727 N N . GLN A 1 94 ? 3.805 -13.687 -6.070 1.00 96.38 94 GLN A N 1
ATOM 728 C CA . GLN A 1 94 ? 5.038 -14.288 -6.586 1.00 96.38 94 GLN A CA 1
ATOM 729 C C . GLN A 1 94 ? 6.092 -13.246 -6.967 1.00 96.38 94 GLN A C 1
ATOM 731 O O . GLN A 1 94 ? 7.164 -13.622 -7.441 1.00 96.38 94 GLN A O 1
ATOM 736 N N . ASP A 1 95 ? 5.790 -11.955 -6.807 1.00 94.81 95 ASP A N 1
ATOM 737 C CA . ASP A 1 95 ? 6.750 -10.904 -7.098 1.00 94.81 95 ASP A CA 1
ATOM 738 C C . ASP A 1 95 ? 7.829 -10.868 -6.001 1.00 94.81 95 ASP A C 1
ATOM 740 O O . ASP A 1 95 ? 7.507 -10.661 -4.825 1.00 94.81 95 ASP A O 1
ATOM 744 N N . PRO A 1 96 ? 9.112 -11.074 -6.345 1.00 93.94 96 PRO A N 1
ATOM 745 C CA . PRO A 1 96 ? 10.186 -11.123 -5.359 1.00 93.94 96 PRO A CA 1
ATOM 746 C C . PRO A 1 96 ? 10.427 -9.781 -4.653 1.00 93.94 96 PRO A C 1
ATOM 748 O O . PRO A 1 96 ? 11.009 -9.774 -3.570 1.00 93.94 96 PRO A O 1
ATOM 751 N N . LEU A 1 97 ? 9.998 -8.659 -5.241 1.00 94.00 97 LEU A N 1
ATOM 752 C CA . LEU A 1 97 ? 10.155 -7.315 -4.685 1.00 94.00 97 LEU A CA 1
ATOM 753 C C . LEU A 1 97 ? 8.926 -6.847 -3.910 1.00 94.00 97 LEU A C 1
ATOM 755 O O . LEU A 1 97 ? 9.025 -5.862 -3.180 1.00 94.00 97 LEU A O 1
ATOM 759 N N . GLY A 1 98 ? 7.800 -7.560 -4.001 1.00 95.12 98 GLY A N 1
ATOM 760 C CA . GLY A 1 98 ? 6.565 -7.227 -3.290 1.00 95.12 98 GLY A CA 1
ATOM 761 C C . GLY A 1 98 ? 6.782 -6.859 -1.813 1.00 95.12 98 GLY A C 1
ATOM 762 O O . GLY A 1 98 ? 6.381 -5.766 -1.410 1.00 95.12 98 GLY A O 1
ATOM 763 N N . PRO A 1 99 ? 7.484 -7.685 -1.006 1.00 94.81 99 PRO A N 1
ATOM 764 C CA . PRO A 1 99 ? 7.782 -7.353 0.388 1.00 94.81 99 PRO A CA 1
ATOM 765 C C . PRO A 1 99 ? 8.592 -6.062 0.556 1.00 94.81 99 PRO A C 1
ATOM 767 O O . PRO A 1 99 ? 8.299 -5.273 1.450 1.00 94.81 99 PRO A O 1
ATOM 770 N N . SER A 1 100 ? 9.580 -5.822 -0.311 1.00 92.06 100 SER A N 1
ATOM 771 C CA . SER A 1 100 ? 10.408 -4.611 -0.272 1.00 92.06 100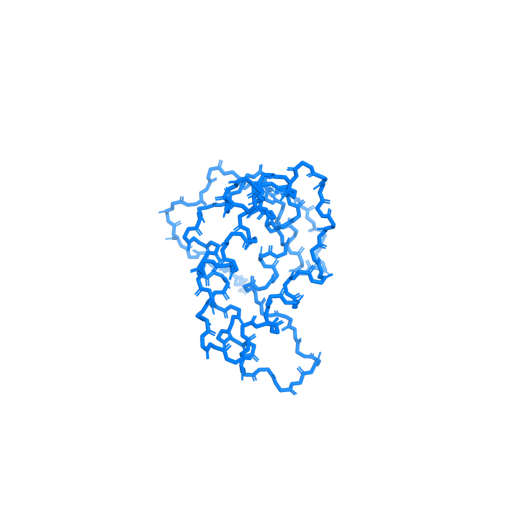 SER A CA 1
ATOM 772 C C . SER A 1 100 ? 9.592 -3.358 -0.562 1.00 92.06 100 SER A C 1
ATOM 774 O O . SER A 1 100 ? 9.772 -2.352 0.114 1.00 92.06 100 SER A O 1
ATOM 776 N N . VAL A 1 101 ? 8.667 -3.424 -1.521 1.00 93.00 101 VAL A N 1
ATOM 777 C CA . VAL A 1 101 ? 7.784 -2.301 -1.863 1.00 93.00 101 VAL A CA 1
ATOM 778 C C . VAL A 1 101 ? 6.791 -2.006 -0.745 1.00 93.00 101 VAL A C 1
ATOM 780 O O . VAL A 1 101 ? 6.571 -0.840 -0.428 1.00 93.00 101 VAL A O 1
ATOM 783 N N . ILE A 1 102 ? 6.241 -3.042 -0.104 1.00 95.69 102 ILE A N 1
ATOM 784 C CA . ILE A 1 102 ? 5.368 -2.882 1.067 1.00 95.69 102 ILE A CA 1
ATOM 785 C C . ILE A 1 102 ? 6.121 -2.175 2.196 1.00 95.69 102 ILE A C 1
ATOM 787 O O . ILE A 1 102 ? 5.623 -1.184 2.721 1.00 95.69 102 ILE A O 1
ATOM 791 N N . THR A 1 103 ? 7.315 -2.655 2.556 1.00 93.12 103 THR A N 1
ATOM 792 C CA . THR A 1 103 ? 8.132 -2.024 3.602 1.00 93.12 103 THR A CA 1
ATOM 793 C C . THR A 1 103 ? 8.474 -0.583 3.238 1.00 93.12 103 THR A C 1
ATOM 795 O O . THR A 1 103 ? 8.186 0.314 4.020 1.00 93.12 103 THR A O 1
ATOM 798 N N . LEU A 1 104 ? 8.983 -0.342 2.027 1.00 91.12 104 LEU A N 1
ATOM 799 C CA . LEU A 1 104 ? 9.387 0.992 1.585 1.00 91.12 104 LEU A CA 1
ATOM 800 C C . LEU A 1 104 ? 8.238 2.004 1.636 1.00 91.12 104 LEU A C 1
ATOM 802 O O . LEU A 1 104 ? 8.416 3.130 2.093 1.00 91.12 104 LEU A O 1
ATOM 806 N N . LEU A 1 105 ? 7.054 1.622 1.152 1.00 92.75 105 LEU A N 1
ATOM 807 C CA . LEU A 1 105 ? 5.912 2.529 1.145 1.00 92.75 105 LEU A CA 1
ATOM 808 C C . LEU A 1 105 ? 5.395 2.802 2.558 1.00 92.75 105 LEU A C 1
ATOM 810 O O . LEU A 1 105 ? 4.981 3.927 2.825 1.00 92.75 105 LEU A O 1
ATOM 814 N N . LEU A 1 106 ? 5.441 1.817 3.460 1.00 93.94 106 LEU A N 1
ATOM 815 C CA . LEU A 1 106 ? 4.952 1.965 4.832 1.00 93.94 106 LEU A CA 1
ATOM 816 C C . LEU A 1 106 ? 5.940 2.657 5.780 1.00 93.94 106 LEU A C 1
ATOM 818 O O . LEU A 1 106 ? 5.476 3.281 6.732 1.00 93.94 106 LEU A O 1
ATOM 822 N N . ASP A 1 107 ? 7.249 2.578 5.534 1.00 91.06 107 ASP A N 1
ATOM 823 C CA . ASP A 1 107 ? 8.284 3.148 6.413 1.00 91.06 107 ASP A CA 1
ATOM 824 C C . ASP A 1 107 ? 8.160 4.676 6.561 1.00 91.06 107 ASP A C 1
ATOM 826 O O . ASP A 1 107 ? 8.313 5.203 7.663 1.00 91.06 107 ASP A O 1
ATOM 830 N N . ASP A 1 108 ? 7.812 5.373 5.474 1.00 87.12 108 ASP A N 1
ATOM 831 C CA . ASP A 1 108 ? 7.663 6.837 5.445 1.00 87.12 108 ASP A CA 1
ATOM 832 C C . ASP A 1 108 ? 6.203 7.312 5.597 1.00 87.12 108 ASP A C 1
ATOM 834 O O . ASP A 1 108 ? 5.922 8.512 5.557 1.00 87.12 108 ASP A O 1
ATOM 838 N N . CYS A 1 109 ? 5.247 6.396 5.786 1.00 89.19 109 CYS A N 1
ATOM 839 C CA . CYS A 1 109 ? 3.858 6.767 6.063 1.00 89.19 109 CYS A CA 1
ATOM 840 C C . CYS A 1 109 ? 3.682 7.269 7.509 1.00 89.19 109 CYS A C 1
ATOM 842 O O . CYS A 1 109 ? 4.383 6.824 8.423 1.00 89.19 109 CYS A O 1
ATOM 844 N N . PRO A 1 110 ? 2.686 8.134 7.780 1.00 88.56 110 PRO A N 1
ATOM 845 C CA . PRO A 1 110 ? 2.314 8.446 9.154 1.00 88.56 110 PRO A CA 1
ATOM 846 C C . PRO A 1 110 ? 1.863 7.180 9.891 1.00 88.56 110 PRO A C 1
ATOM 848 O O . PRO A 1 110 ? 1.227 6.289 9.323 1.00 88.56 110 PRO A O 1
ATOM 851 N N . LEU A 1 111 ? 2.160 7.118 11.192 1.00 91.12 111 LEU A N 1
ATOM 852 C CA . LEU A 1 111 ? 1.695 6.016 12.030 1.00 91.12 111 LEU A CA 1
ATOM 853 C C . LEU A 1 111 ? 0.155 5.988 12.050 1.00 91.12 111 LEU A C 1
ATOM 855 O O . LEU A 1 111 ? -0.461 7.019 12.344 1.00 91.12 111 LEU A O 1
ATOM 859 N N . PRO A 1 112 ? -0.480 4.832 11.785 1.00 94.06 112 PRO A N 1
ATOM 860 C CA . PRO A 1 112 ? -1.932 4.741 11.760 1.00 94.06 112 PRO A CA 1
ATOM 861 C C . PRO A 1 112 ? -2.533 4.903 13.159 1.00 94.06 112 PRO A C 1
ATOM 863 O O . PRO A 1 112 ? -1.939 4.524 14.174 1.00 94.06 112 PRO A O 1
ATOM 866 N N . SER A 1 113 ? -3.764 5.413 13.213 1.00 95.31 113 SER A N 1
ATOM 867 C CA . SER A 1 113 ? -4.577 5.387 14.430 1.00 95.31 113 SER A CA 1
ATOM 868 C C . SER A 1 113 ? -4.997 3.950 14.767 1.00 95.31 113 SER A C 1
ATOM 870 O O . SER A 1 113 ? -5.031 3.062 13.909 1.00 95.31 113 SER A O 1
ATOM 872 N N . LYS A 1 114 ? -5.384 3.708 16.025 1.00 96.75 114 LYS A N 1
ATOM 873 C CA . LYS A 1 114 ? -5.969 2.420 16.426 1.00 96.75 114 LYS A CA 1
ATOM 874 C C . LYS A 1 114 ? -7.219 2.112 15.595 1.00 96.75 114 LYS A C 1
ATOM 876 O O . LYS A 1 114 ? -7.438 0.971 15.202 1.00 96.75 114 LYS A O 1
ATOM 881 N N . GLU A 1 115 ? -8.028 3.130 15.340 1.00 96.50 115 GLU A N 1
ATOM 882 C CA . GLU A 1 115 ? -9.272 3.060 14.584 1.00 96.50 115 GLU A CA 1
ATOM 883 C C . GLU A 1 115 ? -9.016 2.654 13.128 1.00 96.50 115 GLU A C 1
ATOM 885 O O . GLU A 1 115 ? -9.719 1.791 12.607 1.00 96.50 115 GLU A O 1
ATOM 890 N N . SER A 1 116 ? -7.975 3.203 12.497 1.00 95.56 116 SER A N 1
ATOM 891 C CA . SER A 1 116 ? -7.542 2.816 11.149 1.00 95.56 116 SER A CA 1
ATOM 892 C C . SER A 1 116 ? -7.121 1.358 11.069 1.00 95.56 116 SER A C 1
ATOM 894 O O . SER A 1 116 ? -7.530 0.645 10.154 1.00 95.56 116 SER A O 1
ATOM 896 N N . VAL A 1 117 ? -6.341 0.890 12.047 1.00 96.44 117 VAL A N 1
ATOM 897 C CA . VAL A 1 117 ? -5.915 -0.513 12.102 1.00 96.44 117 VAL A CA 1
ATOM 898 C C . VAL A 1 117 ? -7.120 -1.439 12.267 1.00 96.44 117 VAL A C 1
ATOM 900 O O . VAL A 1 117 ? -7.216 -2.430 11.549 1.00 96.44 117 VAL A O 1
ATOM 903 N N . ILE A 1 118 ? -8.066 -1.105 13.154 1.00 96.94 118 ILE A N 1
ATOM 904 C CA . ILE A 1 118 ? -9.300 -1.889 13.338 1.00 96.94 118 ILE A CA 1
ATOM 905 C C . ILE A 1 118 ? -10.100 -1.954 12.033 1.00 96.94 118 ILE A C 1
ATOM 907 O O . ILE A 1 118 ? -10.486 -3.044 11.626 1.00 96.94 118 ILE A O 1
ATOM 911 N N . LYS A 1 119 ? -10.278 -0.828 11.328 1.00 96.06 119 LYS A N 1
ATOM 912 C CA . LYS A 1 119 ? -10.973 -0.809 10.030 1.00 96.06 119 LYS A CA 1
ATOM 913 C C . LYS A 1 119 ? -10.328 -1.754 9.013 1.00 96.06 119 LYS A C 1
ATOM 915 O O . LYS A 1 119 ? -11.045 -2.460 8.310 1.00 96.06 119 LYS A O 1
ATOM 920 N N . VAL A 1 120 ? -8.995 -1.786 8.936 1.00 95.75 120 VAL A N 1
ATOM 921 C CA . VAL A 1 120 ? -8.276 -2.708 8.040 1.00 95.75 120 VAL A CA 1
ATOM 922 C C . VAL A 1 120 ? -8.481 -4.164 8.464 1.00 95.75 120 VAL A C 1
ATOM 924 O O . VAL A 1 120 ? -8.763 -5.007 7.616 1.00 95.75 120 VAL A O 1
ATOM 927 N N . VAL A 1 121 ? -8.380 -4.468 9.761 1.00 96.62 121 VAL A N 1
ATOM 928 C CA . VAL A 1 121 ? -8.601 -5.820 10.307 1.00 96.62 121 VAL A CA 1
ATOM 929 C C . VAL A 1 121 ? -10.009 -6.328 9.989 1.00 96.62 121 VAL A C 1
ATOM 931 O O . VAL A 1 121 ? -10.145 -7.453 9.504 1.00 96.62 121 VAL A O 1
ATOM 934 N N . ASP A 1 122 ? -11.025 -5.488 10.196 1.00 96.25 122 ASP A N 1
ATOM 935 C CA . ASP A 1 122 ? -12.426 -5.801 9.903 1.00 96.25 122 ASP A CA 1
ATOM 936 C C . ASP A 1 122 ? -12.640 -6.013 8.397 1.00 96.25 122 ASP A C 1
ATOM 938 O O . ASP A 1 122 ? -13.233 -7.005 7.979 1.00 96.25 122 ASP A O 1
ATOM 942 N N . MET A 1 123 ? -12.112 -5.113 7.560 1.00 94.50 123 MET A N 1
ATOM 943 C CA . MET A 1 123 ? -12.213 -5.191 6.097 1.00 94.50 123 MET A CA 1
ATOM 944 C C . MET A 1 123 ? -11.593 -6.477 5.534 1.00 94.50 123 MET A C 1
ATOM 946 O O . MET A 1 123 ? -12.114 -7.047 4.575 1.00 94.50 123 MET A O 1
ATOM 950 N N . LEU A 1 124 ? -10.494 -6.940 6.131 1.00 94.31 124 LEU A N 1
ATOM 951 C CA . LEU A 1 124 ? -9.781 -8.150 5.721 1.00 94.31 124 LEU A CA 1
ATOM 952 C C . LEU A 1 124 ? -10.289 -9.424 6.418 1.00 94.31 124 LEU A C 1
ATOM 954 O O . LEU A 1 124 ? -9.801 -10.510 6.109 1.00 94.31 124 LEU A O 1
ATOM 958 N N . ASN A 1 125 ? -11.269 -9.318 7.322 1.00 95.38 125 ASN A N 1
ATOM 959 C CA . ASN A 1 125 ? -11.800 -10.423 8.127 1.00 95.38 125 ASN A CA 1
ATOM 960 C C . ASN A 1 125 ? -10.704 -11.207 8.876 1.00 95.38 125 ASN A C 1
ATOM 962 O O . ASN A 1 125 ? -10.652 -12.437 8.820 1.00 95.38 125 ASN A O 1
ATOM 966 N N . LEU A 1 126 ? -9.802 -10.494 9.557 1.00 92.06 126 LEU A N 1
ATOM 967 C CA . LEU A 1 126 ? -8.669 -11.094 10.278 1.00 92.06 126 LEU A CA 1
ATOM 968 C C . LEU A 1 126 ? -8.957 -11.378 11.764 1.00 92.06 126 LEU A C 1
ATOM 970 O O . LEU A 1 126 ? -8.058 -11.833 12.475 1.00 92.06 126 LEU A O 1
ATOM 974 N N . SER A 1 127 ? -10.180 -11.117 12.233 1.00 81.06 127 SER A N 1
ATOM 975 C CA . SER A 1 127 ? -10.610 -11.294 13.629 1.00 81.06 127 SER A CA 1
ATOM 976 C C . SER A 1 127 ? -11.960 -11.980 13.754 1.00 81.06 127 SER A C 1
ATOM 978 O O . SER A 1 127 ? -12.866 -11.592 12.984 1.00 81.06 127 SER A O 1
#

Secondary structure (DSSP, 8-state):
----PPPP--TT--TT--PPP--TT--------SS---HHHHHHHHHHHHHHHTT---TTSPPPHHHHHHHHHHTSHHHHHHHHHHHHHHS-TT-TTHHHHHHHHHHTSPPPPHHHHHHHHHHTT--